Protein AF-A0A7S2XNF3-F1 (afdb_monomer_lite)

Secondary structure (DSSP, 8-state):
-HHHHHHHTT--------TTSSHHHHHHHHHHHHHHTT--EEEEESSHHHHHHHHHHHHHHH-TTSEEEE-SS-EE-TT-SEEEEEHHHHHHHHHHHH-------------------------

Foldseek 3Di:
DVLLVCLLVVHDDDDDDDPPPCPVVSVVSSVVSCVVVVAAEEAEDQDPVVLVVVQVVVCVVPNNQQEWEDEPVDTGNPPHSYYRYYPVVVVVVVCVVVDPDPPDDPDDDDDDDDDDDDDDDDD

Sequence (123 aa):
IEAGGEIVAGKSVLVTAPTGSGKTAVGEMALRLAFESGLNSIYTTPLKALSNQKFGELRKIFGPENVGLSTGDMSINRGARITVMTTEVYRNMAWRSSGGGSTADAHDDDDDDDNGSSGTTRN

Organism: NCBI:txid420275

InterPro domains:
  IPR011545 DEAD/DEAH-box helicase domain [PF00270] (6-94)
  IPR014001 Helicase superfamily 1/2, ATP-binding domain [PS51192] (4-123)
  IPR027417 P-loop containing nucleoside triphosphate hydrolase [G3DSA:3.40.50.300] (2-106)
  IPR027417 P-loop containing nucleoside triphosphate hydrolase [SSF52540] (3-96)
  IPR050699 ATP-dependent RNA helicase SUPV3-like [PTHR12131] (7-98)

pLDDT: mean 79.75, std 17.55, range [40.91, 97.94]

Radius of gyration: 26.02 Å; chains: 1; bounding box: 39×48×91 Å

Structure (mmCIF, N/CA/C/O backbone):
data_AF-A0A7S2XNF3-F1
#
_entry.id   AF-A0A7S2XNF3-F1
#
loop_
_atom_site.group_PDB
_atom_site.id
_atom_site.type_symbol
_atom_site.label_atom_id
_atom_site.label_alt_id
_atom_site.label_comp_id
_atom_site.label_asym_id
_atom_site.label_entity_id
_atom_site.label_seq_id
_atom_site.pdbx_PDB_ins_code
_atom_site.Cartn_x
_atom_site.Cartn_y
_atom_site.Cartn_z
_atom_site.occupancy
_atom_site.B_iso_or_equiv
_atom_site.auth_seq_id
_atom_site.auth_comp_id
_atom_site.auth_asym_id
_atom_site.auth_atom_id
_atom_site.pdbx_PDB_model_num
ATOM 1 N N . ILE A 1 1 ? 3.581 -11.872 -16.709 1.00 52.41 1 ILE A N 1
ATOM 2 C CA . ILE A 1 1 ? 2.230 -11.749 -17.311 1.00 52.41 1 ILE A CA 1
ATOM 3 C C . ILE A 1 1 ? 1.212 -12.599 -16.544 1.00 52.41 1 ILE A C 1
ATOM 5 O O . ILE A 1 1 ? 0.103 -12.135 -16.338 1.00 52.41 1 ILE A O 1
ATOM 9 N N . GLU A 1 2 ? 1.608 -13.752 -16.002 1.00 66.56 2 GLU A N 1
ATOM 10 C CA . GLU A 1 2 ? 0.726 -14.661 -15.247 1.00 66.56 2 GLU A CA 1
ATOM 11 C C . GLU A 1 2 ? 0.100 -14.059 -13.969 1.00 66.56 2 GLU A C 1
ATOM 13 O O . GLU A 1 2 ? -1.102 -14.174 -13.761 1.00 66.56 2 GLU A O 1
ATOM 18 N N . ALA A 1 3 ? 0.870 -13.309 -13.168 1.00 65.81 3 ALA A N 1
ATOM 19 C CA . ALA A 1 3 ? 0.378 -12.740 -11.905 1.00 65.81 3 ALA A CA 1
ATOM 20 C C . ALA A 1 3 ? -0.853 -11.823 -12.056 1.00 65.81 3 ALA A C 1
ATOM 22 O O . ALA A 1 3 ? -1.733 -11.845 -11.205 1.00 65.81 3 ALA A O 1
ATOM 23 N N . GLY A 1 4 ? -0.933 -11.034 -13.134 1.00 68.94 4 GLY A N 1
ATOM 24 C CA . GLY A 1 4 ? -2.071 -10.140 -13.368 1.00 68.94 4 GLY A CA 1
ATOM 25 C C . GLY A 1 4 ? -3.374 -10.903 -13.612 1.00 68.94 4 GLY A C 1
ATOM 26 O O . GLY A 1 4 ? -4.405 -10.539 -13.057 1.00 68.94 4 GLY A O 1
ATOM 27 N N . GLY A 1 5 ? -3.316 -11.997 -14.381 1.00 72.38 5 GLY A N 1
ATOM 28 C CA . GLY A 1 5 ? -4.479 -12.851 -14.640 1.00 72.38 5 GLY A CA 1
ATOM 29 C C . GLY A 1 5 ? -4.997 -13.533 -13.373 1.00 72.38 5 GLY A C 1
ATOM 30 O O . GLY A 1 5 ? -6.201 -13.551 -13.131 1.00 72.38 5 GLY A O 1
ATOM 31 N N . GLU A 1 6 ? -4.094 -14.014 -12.517 1.00 76.25 6 GLU A N 1
ATOM 32 C CA . GLU A 1 6 ? -4.465 -14.665 -11.255 1.00 76.25 6 GLU A CA 1
ATOM 33 C C . GLU A 1 6 ? -5.060 -13.676 -10.235 1.00 76.25 6 GLU A C 1
ATOM 35 O O . GLU A 1 6 ? -6.008 -14.024 -9.529 1.00 76.25 6 GLU A O 1
ATOM 40 N N . ILE A 1 7 ? -4.571 -12.427 -10.203 1.00 75.38 7 ILE A N 1
ATOM 41 C CA . ILE A 1 7 ? -5.168 -11.353 -9.389 1.00 75.38 7 ILE A CA 1
ATOM 42 C C . ILE A 1 7 ? -6.595 -11.049 -9.864 1.00 75.38 7 ILE A C 1
ATOM 44 O O . ILE A 1 7 ? -7.500 -10.942 -9.039 1.00 75.38 7 ILE A O 1
ATOM 48 N N . VAL A 1 8 ? -6.817 -10.944 -11.181 1.00 72.19 8 VAL A N 1
ATOM 49 C CA . VAL A 1 8 ? -8.160 -10.732 -11.759 1.00 72.19 8 VAL A CA 1
ATOM 50 C C . VAL A 1 8 ? -9.099 -11.896 -11.427 1.00 72.19 8 VAL A C 1
ATOM 52 O O . VAL A 1 8 ? -10.280 -11.679 -11.173 1.00 72.19 8 VAL A O 1
ATOM 55 N N . ALA A 1 9 ? -8.576 -13.121 -11.354 1.00 74.94 9 ALA A N 1
ATOM 56 C CA . ALA A 1 9 ? -9.326 -14.298 -10.920 1.00 74.94 9 ALA A CA 1
ATOM 57 C C . ALA A 1 9 ? -9.589 -14.348 -9.397 1.00 74.94 9 ALA A C 1
ATOM 59 O O . ALA A 1 9 ? -10.140 -15.335 -8.910 1.00 74.94 9 ALA A O 1
ATOM 60 N N . GLY A 1 10 ? -9.190 -13.321 -8.636 1.00 72.81 10 GLY A N 1
ATOM 61 C CA . GLY A 1 10 ? -9.419 -13.219 -7.192 1.00 72.81 10 GLY A CA 1
ATOM 62 C C . GLY A 1 10 ? -8.523 -14.120 -6.339 1.00 72.81 10 GLY A C 1
ATOM 63 O O . GLY A 1 10 ? -8.819 -14.343 -5.166 1.00 72.81 10 GLY A O 1
ATOM 64 N N . LYS A 1 11 ? -7.436 -14.661 -6.900 1.00 73.69 11 LYS A N 1
ATOM 65 C CA . LYS A 1 11 ? -6.521 -15.556 -6.181 1.00 73.69 11 LYS A CA 1
ATOM 66 C C . LYS A 1 11 ? -5.414 -14.775 -5.473 1.00 73.69 11 LYS A C 1
ATOM 68 O O . LYS A 1 11 ? -4.993 -13.706 -5.911 1.00 73.69 11 LYS A O 1
ATOM 73 N N . SER A 1 12 ? -4.897 -15.336 -4.380 1.00 74.94 12 SER A N 1
ATOM 7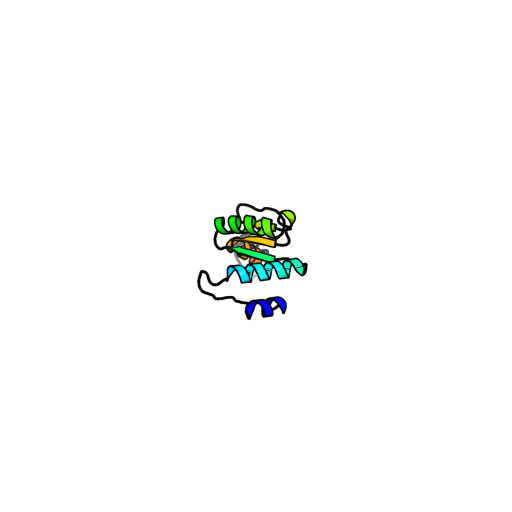4 C CA . SER A 1 12 ? -3.696 -14.816 -3.719 1.00 74.94 12 SER A CA 1
ATOM 75 C C . SER A 1 12 ? -2.446 -15.154 -4.533 1.00 74.94 12 SER A C 1
ATOM 77 O O . SER A 1 12 ? -2.244 -16.307 -4.907 1.00 74.94 12 SER A O 1
ATOM 79 N N . VAL A 1 13 ? -1.589 -14.161 -4.780 1.00 75.12 13 VAL A N 1
ATOM 80 C CA . VAL A 1 13 ? -0.377 -14.319 -5.598 1.00 75.12 13 VAL A CA 1
ATOM 81 C C . VAL A 1 13 ? 0.860 -13.911 -4.803 1.00 75.12 13 VAL A C 1
ATOM 83 O O . VAL A 1 13 ? 0.899 -12.834 -4.209 1.00 75.12 13 VAL A O 1
ATOM 86 N N . LEU A 1 14 ? 1.898 -14.752 -4.835 1.00 74.75 14 LEU A N 1
ATOM 87 C CA . LEU A 1 14 ? 3.243 -14.406 -4.376 1.00 74.75 14 LEU A CA 1
ATOM 88 C C . LEU A 1 14 ? 4.102 -14.026 -5.586 1.00 74.75 14 LEU A C 1
ATOM 90 O O . LEU A 1 14 ? 4.330 -14.843 -6.473 1.00 74.75 14 LEU A O 1
ATOM 94 N N . VAL A 1 15 ? 4.598 -12.789 -5.620 1.00 72.50 15 VAL A N 1
ATOM 95 C CA . VAL A 1 15 ? 5.407 -12.287 -6.740 1.00 72.50 15 VAL A CA 1
ATOM 96 C C . VAL A 1 15 ? 6.875 -12.198 -6.333 1.00 72.50 15 VAL A C 1
ATOM 98 O O . VAL A 1 15 ? 7.256 -11.344 -5.532 1.00 72.50 15 VAL A O 1
ATOM 101 N N . THR A 1 16 ? 7.722 -13.027 -6.944 1.00 73.31 16 THR A N 1
ATOM 102 C CA . THR A 1 16 ? 9.185 -12.945 -6.827 1.00 73.31 16 THR A CA 1
ATOM 103 C C . THR A 1 16 ? 9.784 -12.479 -8.151 1.00 73.31 16 THR A C 1
ATOM 105 O O . THR A 1 16 ? 9.676 -13.170 -9.159 1.00 73.31 16 THR A O 1
ATOM 108 N N . ALA A 1 17 ? 10.430 -11.314 -8.171 1.00 67.56 17 ALA A N 1
ATOM 109 C CA . ALA A 1 17 ? 11.174 -10.843 -9.343 1.00 67.56 17 ALA A CA 1
ATOM 110 C C . ALA A 1 17 ? 12.435 -10.070 -8.910 1.00 67.56 17 ALA A C 1
ATOM 112 O O . ALA A 1 17 ? 12.462 -9.573 -7.779 1.00 67.56 17 ALA A O 1
ATOM 113 N N . PRO A 1 18 ? 13.470 -9.918 -9.754 1.00 69.75 18 PRO A N 1
ATOM 114 C CA . PRO A 1 18 ? 14.641 -9.085 -9.454 1.00 69.75 18 PRO A CA 1
ATOM 115 C C . PRO A 1 18 ? 14.293 -7.590 -9.277 1.00 69.75 18 PRO A C 1
ATOM 117 O O . PRO A 1 18 ? 13.187 -7.128 -9.588 1.00 69.75 18 PRO A O 1
ATOM 120 N N . THR A 1 19 ? 15.171 -6.805 -8.650 1.00 71.31 19 THR A N 1
ATOM 121 C CA . THR A 1 19 ? 15.010 -5.340 -8.547 1.00 71.31 19 THR A CA 1
ATOM 122 C C . THR A 1 19 ? 15.005 -4.716 -9.948 1.00 71.31 19 THR A C 1
ATOM 124 O O . THR A 1 19 ? 15.759 -5.129 -10.818 1.00 71.31 19 THR A O 1
ATOM 127 N N . GLY A 1 20 ? 14.090 -3.773 -10.199 1.00 65.31 20 GLY A N 1
ATOM 128 C CA . GLY A 1 20 ? 13.876 -3.191 -11.534 1.00 65.31 20 GLY A CA 1
ATOM 129 C C . GLY A 1 20 ? 12.928 -3.973 -12.459 1.00 65.31 20 GLY A C 1
ATOM 130 O O . GLY A 1 20 ? 12.538 -3.452 -13.495 1.00 65.31 20 GLY A O 1
ATOM 131 N N . SER A 1 21 ? 12.475 -5.174 -12.080 1.00 62.81 21 SER A N 1
ATOM 132 C CA . SER A 1 21 ? 11.676 -6.065 -12.949 1.00 62.81 21 SER A CA 1
ATOM 133 C C . SER A 1 21 ? 10.149 -5.926 -12.816 1.00 62.81 21 SER A C 1
ATOM 135 O O . SER A 1 21 ? 9.416 -6.830 -13.202 1.00 62.81 21 SER A O 1
ATOM 137 N N . GLY A 1 22 ? 9.647 -4.835 -12.225 1.00 64.31 22 GLY A N 1
ATOM 138 C CA . GLY A 1 22 ? 8.202 -4.551 -12.203 1.00 64.31 22 GLY A CA 1
ATOM 139 C C . GLY A 1 22 ? 7.388 -5.130 -11.036 1.00 64.31 22 GLY A C 1
ATOM 140 O O . GLY A 1 22 ? 6.163 -5.129 -11.113 1.00 64.31 22 GLY A O 1
ATOM 141 N N . LYS A 1 23 ? 8.010 -5.558 -9.922 1.00 78.44 23 LYS A N 1
ATOM 142 C CA . LYS A 1 23 ? 7.270 -5.965 -8.697 1.00 78.44 23 LYS A CA 1
ATOM 143 C C . LYS A 1 23 ? 6.278 -4.897 -8.230 1.00 78.44 23 LYS A C 1
ATOM 145 O O . LYS A 1 23 ? 5.146 -5.206 -7.874 1.00 78.44 23 LYS A O 1
ATOM 150 N N . THR A 1 24 ? 6.708 -3.640 -8.284 1.00 80.12 24 THR A N 1
ATOM 151 C CA . THR A 1 24 ? 5.879 -2.481 -7.948 1.00 80.12 24 THR A CA 1
ATOM 152 C C . THR A 1 24 ? 4.656 -2.380 -8.858 1.00 80.12 24 THR A C 1
ATOM 154 O O . THR A 1 24 ? 3.555 -2.185 -8.360 1.00 80.12 24 THR A O 1
ATOM 157 N N . ALA A 1 25 ? 4.823 -2.599 -10.167 1.00 82.25 25 ALA A N 1
ATOM 158 C CA . ALA A 1 25 ? 3.729 -2.518 -11.132 1.00 82.25 25 ALA A CA 1
ATOM 159 C C . ALA A 1 25 ? 2.654 -3.588 -10.883 1.00 82.25 25 ALA A C 1
ATOM 161 O O . ALA A 1 25 ? 1.467 -3.305 -11.010 1.00 82.25 25 ALA A O 1
ATOM 162 N N . VAL A 1 26 ? 3.049 -4.799 -10.474 1.00 83.31 26 VAL A N 1
ATOM 163 C CA . VAL A 1 26 ? 2.082 -5.849 -10.113 1.00 83.31 26 VAL A CA 1
ATOM 164 C C . VAL A 1 26 ? 1.302 -5.473 -8.849 1.00 83.31 26 VAL A C 1
ATOM 166 O O . VAL A 1 26 ? 0.085 -5.627 -8.817 1.00 83.31 26 VAL A O 1
ATOM 169 N N . GLY A 1 27 ? 1.975 -4.927 -7.831 1.00 83.31 27 GLY A N 1
ATOM 170 C CA . GLY A 1 27 ? 1.305 -4.447 -6.617 1.00 83.31 27 GLY A CA 1
ATOM 171 C C . GLY A 1 27 ? 0.337 -3.288 -6.882 1.00 83.31 27 GLY A C 1
ATOM 172 O O . GLY A 1 27 ? -0.771 -3.270 -6.354 1.00 83.31 27 GLY A O 1
ATOM 173 N N . GLU A 1 28 ? 0.719 -2.343 -7.740 1.00 86.81 28 GLU A N 1
ATOM 174 C CA . GLU A 1 28 ? -0.136 -1.214 -8.128 1.00 86.81 28 GLU A CA 1
ATOM 175 C C . GLU A 1 28 ? -1.327 -1.655 -8.988 1.00 86.81 28 GLU A C 1
ATOM 177 O O . GLU A 1 28 ? -2.436 -1.154 -8.800 1.00 86.81 28 GLU A O 1
ATOM 182 N N . MET A 1 29 ? -1.137 -2.644 -9.868 1.00 86.94 29 MET A N 1
ATOM 183 C CA . MET A 1 29 ? -2.231 -3.283 -10.602 1.00 86.94 29 MET A CA 1
ATOM 184 C C . MET A 1 29 ? -3.220 -3.960 -9.648 1.00 86.94 29 MET A C 1
ATOM 186 O O . MET A 1 29 ? -4.425 -3.763 -9.786 1.00 86.94 29 MET A O 1
ATOM 190 N N . ALA A 1 30 ? -2.732 -4.701 -8.648 1.00 87.75 30 ALA A N 1
ATOM 191 C CA . ALA A 1 30 ? -3.592 -5.326 -7.645 1.00 87.75 30 ALA A CA 1
ATOM 192 C C . ALA A 1 30 ? -4.417 -4.290 -6.867 1.00 87.75 30 ALA A C 1
ATOM 194 O O . ALA A 1 30 ? -5.624 -4.461 -6.702 1.00 87.75 30 ALA A O 1
ATOM 195 N N . LEU A 1 31 ? -3.788 -3.184 -6.450 1.00 91.38 31 LEU A N 1
ATOM 196 C CA . LEU A 1 31 ? -4.484 -2.074 -5.793 1.00 91.38 31 LEU A CA 1
ATOM 197 C C . LEU A 1 31 ? -5.557 -1.453 -6.690 1.00 91.38 31 LEU A C 1
ATOM 199 O O . LEU A 1 31 ? -6.658 -1.180 -6.216 1.00 91.38 31 LEU A O 1
ATOM 203 N N . ARG A 1 32 ? -5.255 -1.240 -7.977 1.00 91.62 32 ARG A N 1
ATOM 204 C CA . ARG A 1 32 ? -6.217 -0.691 -8.940 1.00 91.62 32 ARG A CA 1
ATOM 205 C C . ARG A 1 32 ? -7.438 -1.592 -9.078 1.00 91.62 32 ARG A C 1
ATOM 207 O O . ARG A 1 32 ? -8.552 -1.104 -8.920 1.00 91.62 32 ARG A O 1
ATOM 214 N N . LEU A 1 33 ? -7.219 -2.885 -9.299 1.00 90.00 33 LEU A N 1
ATOM 215 C CA . LEU A 1 33 ? -8.292 -3.865 -9.459 1.00 90.00 33 LEU A CA 1
ATOM 216 C C . LEU A 1 33 ? -9.166 -3.959 -8.204 1.00 90.00 33 LEU A C 1
ATOM 218 O O . LEU A 1 33 ? -10.392 -3.934 -8.301 1.00 90.00 33 LEU A O 1
ATOM 222 N N . ALA A 1 34 ? -8.556 -4.002 -7.017 1.00 88.88 34 ALA A N 1
ATOM 223 C CA . ALA A 1 34 ? -9.297 -4.023 -5.760 1.00 88.88 34 ALA A CA 1
ATOM 224 C C . ALA A 1 34 ? -10.112 -2.734 -5.548 1.00 88.88 34 ALA A C 1
ATOM 226 O O . ALA A 1 34 ? -11.273 -2.789 -5.135 1.00 88.88 34 ALA A O 1
ATOM 227 N N . PHE A 1 35 ? -9.538 -1.574 -5.884 1.00 93.00 35 PHE A N 1
ATOM 228 C CA . PHE A 1 35 ? -10.221 -0.288 -5.782 1.00 93.00 35 PHE A CA 1
ATOM 229 C C . PHE A 1 35 ? -11.436 -0.197 -6.718 1.00 93.00 35 PHE A C 1
ATOM 231 O O . PHE A 1 35 ? -12.524 0.184 -6.277 1.00 93.00 35 PHE A O 1
ATOM 238 N N . GLU A 1 36 ? -11.277 -0.593 -7.981 1.00 92.38 36 GLU A N 1
ATOM 239 C CA . GLU A 1 36 ? -12.365 -0.634 -8.969 1.00 92.38 36 GLU A CA 1
ATOM 240 C C . GLU A 1 36 ? -13.454 -1.641 -8.583 1.00 92.38 36 GLU A C 1
ATOM 242 O O . GLU A 1 36 ? -14.636 -1.379 -8.783 1.00 92.38 36 GLU A O 1
ATOM 247 N N . SER A 1 37 ? -13.075 -2.739 -7.925 1.00 90.38 37 SER A N 1
ATOM 248 C CA . SER A 1 37 ? -13.997 -3.786 -7.462 1.00 90.38 37 SER A CA 1
ATOM 249 C C . SER A 1 37 ? -14.724 -3.456 -6.150 1.00 90.38 37 SER A C 1
ATOM 251 O O . SER A 1 37 ? -15.349 -4.332 -5.558 1.00 90.38 37 SER A O 1
ATOM 253 N N . GLY A 1 38 ? -14.633 -2.225 -5.637 1.00 90.25 38 GLY A N 1
ATOM 254 C CA . GLY A 1 38 ? -15.313 -1.860 -4.385 1.00 90.25 38 GLY A CA 1
ATOM 255 C C . GLY A 1 38 ? -14.654 -2.405 -3.103 1.00 90.25 38 GLY A C 1
ATOM 256 O O . GLY A 1 38 ? -15.173 -2.181 -2.013 1.00 90.25 38 GLY A O 1
ATOM 257 N N . LEU A 1 39 ? -13.489 -3.057 -3.198 1.00 89.38 39 LEU A N 1
ATOM 258 C CA . LEU A 1 39 ? -12.797 -3.674 -2.064 1.00 89.38 39 LEU A CA 1
ATOM 259 C C . LEU A 1 39 ? -11.883 -2.694 -1.315 1.00 89.38 39 LEU A C 1
ATOM 261 O O . LEU A 1 39 ? -11.464 -1.662 -1.850 1.00 89.38 39 LEU A O 1
ATOM 265 N N . ASN A 1 40 ? -11.563 -3.045 -0.070 1.00 92.19 40 ASN A N 1
ATOM 266 C CA . ASN A 1 40 ? -10.534 -2.377 0.724 1.00 92.19 40 ASN A CA 1
ATOM 267 C C . ASN A 1 40 ? -9.180 -3.067 0.518 1.00 92.19 40 ASN A C 1
ATOM 269 O O . ASN A 1 40 ? -9.113 -4.259 0.218 1.00 92.19 40 ASN A O 1
ATOM 273 N N . SER A 1 41 ? -8.082 -2.330 0.665 1.00 94.38 41 SER A N 1
ATOM 274 C CA . SER A 1 41 ? -6.733 -2.846 0.430 1.00 94.38 41 SER A CA 1
ATOM 275 C C . SER A 1 41 ? -5.706 -2.249 1.378 1.00 94.38 41 SER A C 1
ATOM 277 O O . SER A 1 41 ? -5.784 -1.083 1.763 1.00 94.38 41 SER A O 1
ATOM 279 N N . ILE A 1 42 ? -4.703 -3.057 1.717 1.00 94.38 42 ILE A N 1
ATOM 280 C CA . ILE A 1 42 ? -3.586 -2.666 2.573 1.00 94.38 42 ILE A CA 1
ATOM 281 C C . ILE A 1 42 ? -2.288 -2.787 1.777 1.00 94.38 42 ILE A C 1
ATOM 283 O O . ILE A 1 42 ? -2.008 -3.832 1.194 1.00 94.38 42 ILE A O 1
ATOM 287 N N . TYR A 1 43 ? -1.481 -1.727 1.783 1.00 95.31 43 TYR A N 1
ATOM 288 C CA . TYR A 1 43 ? -0.146 -1.716 1.194 1.00 95.3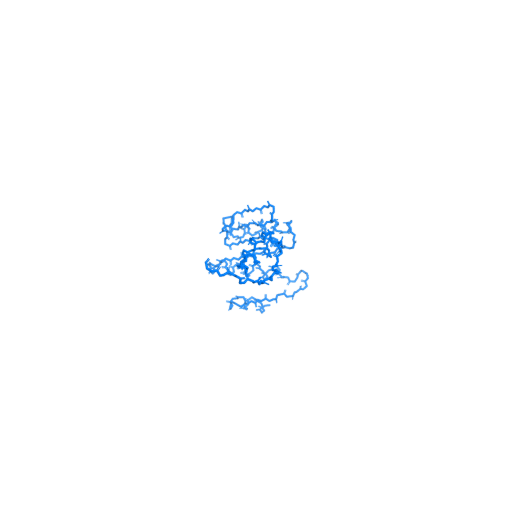1 43 TYR A CA 1
ATOM 289 C C . TYR A 1 43 ? 0.903 -1.571 2.296 1.00 95.31 43 TYR A C 1
ATOM 291 O O . TYR A 1 43 ? 1.019 -0.517 2.926 1.00 95.31 43 TYR A O 1
ATOM 299 N N . THR A 1 44 ? 1.676 -2.629 2.541 1.00 95.00 44 THR A N 1
ATOM 300 C CA . THR A 1 44 ? 2.693 -2.633 3.599 1.00 95.00 44 THR A CA 1
ATOM 301 C C . THR A 1 44 ? 4.077 -2.271 3.071 1.00 95.00 44 THR A C 1
ATOM 303 O O . THR A 1 44 ? 4.509 -2.805 2.049 1.00 95.00 44 THR A O 1
ATOM 306 N N . THR A 1 45 ? 4.822 -1.446 3.805 1.00 94.62 45 THR A N 1
ATOM 307 C CA . THR A 1 45 ? 6.251 -1.192 3.556 1.00 94.62 45 THR A CA 1
ATOM 308 C C . THR A 1 45 ? 7.094 -1.533 4.790 1.00 94.62 45 THR A C 1
ATOM 310 O O . THR A 1 45 ? 6.612 -1.423 5.917 1.00 94.62 45 THR A O 1
ATOM 313 N N . PRO A 1 46 ? 8.376 -1.907 4.633 1.00 92.25 46 PRO A N 1
ATOM 314 C CA . PRO A 1 46 ? 9.222 -2.237 5.783 1.00 92.25 46 PRO A CA 1
ATOM 315 C C . PRO A 1 46 ? 9.642 -1.004 6.600 1.00 92.25 46 PRO A C 1
ATOM 317 O O . PRO A 1 46 ? 10.011 -1.139 7.759 1.00 92.25 46 PRO A O 1
ATOM 320 N N . LEU A 1 47 ? 9.592 0.197 6.012 1.00 94.44 47 LEU A N 1
ATOM 321 C CA . LEU A 1 47 ? 10.071 1.438 6.627 1.00 94.44 47 LEU A CA 1
ATOM 322 C C . LEU A 1 47 ? 9.034 2.555 6.508 1.00 94.44 47 LEU A C 1
ATOM 324 O O . LEU A 1 47 ? 8.383 2.682 5.465 1.00 94.44 47 LEU A O 1
ATOM 328 N N . LYS A 1 48 ? 8.966 3.415 7.534 1.00 94.94 48 LYS A N 1
ATOM 329 C CA . LYS A 1 48 ? 8.067 4.583 7.586 1.00 94.94 48 LYS A CA 1
ATOM 330 C C . LYS A 1 48 ? 8.286 5.547 6.420 1.00 94.94 48 LYS A C 1
ATOM 332 O O . LYS A 1 48 ? 7.329 5.992 5.799 1.00 94.94 48 LYS A O 1
ATOM 337 N N . ALA A 1 49 ? 9.545 5.831 6.080 1.00 95.38 49 ALA A N 1
ATOM 338 C CA . ALA A 1 49 ? 9.877 6.723 4.968 1.00 95.38 49 ALA A CA 1
ATOM 339 C C . ALA A 1 49 ? 9.295 6.221 3.634 1.00 95.38 49 ALA A C 1
ATOM 341 O O . ALA A 1 49 ? 8.731 6.999 2.867 1.00 95.38 49 ALA A O 1
ATOM 342 N N . LEU A 1 50 ? 9.347 4.904 3.403 1.00 94.88 50 LEU A N 1
ATOM 343 C CA . LEU A 1 50 ? 8.748 4.279 2.225 1.00 94.88 50 LEU A CA 1
ATOM 344 C C . LEU A 1 50 ? 7.215 4.294 2.286 1.00 94.88 50 LEU A C 1
ATOM 346 O O . LEU A 1 50 ? 6.580 4.454 1.245 1.00 94.88 50 LEU A O 1
ATOM 350 N N . SER A 1 51 ? 6.619 4.182 3.481 1.00 96.31 51 SER A N 1
ATOM 351 C CA . SER A 1 51 ? 5.170 4.358 3.658 1.00 96.31 51 SER A CA 1
ATOM 352 C C . SER A 1 51 ? 4.749 5.765 3.236 1.00 96.31 51 SER A C 1
ATOM 354 O O . SER A 1 51 ? 3.811 5.915 2.463 1.00 96.31 51 SER A O 1
ATOM 356 N N . ASN A 1 52 ? 5.477 6.792 3.684 1.00 96.25 52 ASN A N 1
ATOM 357 C CA . ASN A 1 52 ? 5.192 8.190 3.355 1.00 96.25 52 ASN A CA 1
ATOM 358 C C . ASN A 1 52 ? 5.336 8.465 1.856 1.00 96.25 52 ASN A C 1
ATOM 360 O O . ASN A 1 52 ? 4.472 9.109 1.259 1.00 96.25 52 ASN A O 1
ATOM 364 N N . GLN A 1 53 ? 6.395 7.938 1.236 1.00 96.38 53 GLN A N 1
ATOM 365 C CA . GLN A 1 53 ? 6.588 8.041 -0.206 1.00 96.38 53 GLN A CA 1
ATOM 366 C C . GLN A 1 53 ? 5.411 7.405 -0.960 1.00 96.38 53 GLN A C 1
ATOM 368 O O . GLN A 1 53 ? 4.780 8.066 -1.788 1.00 96.38 53 GLN A O 1
ATOM 373 N N . LYS A 1 54 ? 5.061 6.153 -0.634 1.00 95.31 54 LYS A N 1
ATOM 374 C CA . LYS A 1 54 ? 3.964 5.445 -1.306 1.00 95.31 54 LYS A CA 1
ATOM 375 C C . LYS A 1 54 ? 2.600 6.068 -1.031 1.00 95.31 54 LYS A C 1
ATOM 377 O O . LYS A 1 54 ? 1.780 6.126 -1.936 1.00 95.31 54 LYS A O 1
ATOM 382 N N . PHE A 1 55 ? 2.367 6.610 0.159 1.00 97.19 55 PHE A N 1
ATOM 383 C CA . PHE A 1 55 ? 1.165 7.383 0.465 1.00 97.19 55 PHE A CA 1
ATOM 384 C C . PHE A 1 55 ? 1.011 8.591 -0.463 1.00 97.19 55 PHE A C 1
ATOM 386 O O . PHE A 1 55 ? -0.056 8.793 -1.042 1.00 97.19 55 PHE A O 1
ATOM 393 N N . GLY A 1 56 ? 2.082 9.364 -0.664 1.00 97.12 56 GLY A N 1
ATOM 394 C CA . GLY A 1 56 ? 2.076 10.493 -1.595 1.00 97.12 56 GLY A CA 1
ATOM 395 C C . GLY A 1 56 ? 1.824 10.071 -3.045 1.00 97.12 56 GLY A C 1
ATOM 396 O O . GLY A 1 56 ? 1.053 10.723 -3.747 1.00 97.12 56 GLY A O 1
ATOM 397 N N . GLU A 1 57 ? 2.440 8.976 -3.490 1.00 95.94 57 GLU A N 1
ATOM 398 C CA . GLU A 1 57 ? 2.243 8.422 -4.836 1.00 95.94 57 GLU A CA 1
ATOM 399 C C . GLU A 1 57 ? 0.801 7.936 -5.044 1.00 95.94 57 GLU A C 1
ATOM 401 O O . GLU A 1 57 ? 0.137 8.353 -5.990 1.00 95.94 57 GLU A O 1
ATOM 406 N N . LEU A 1 58 ? 0.273 7.125 -4.126 1.00 96.06 58 LEU A N 1
ATOM 407 C CA . LEU A 1 58 ? -1.069 6.555 -4.240 1.00 96.06 58 LEU A CA 1
ATOM 408 C C . LEU A 1 58 ? -2.163 7.622 -4.131 1.00 96.06 58 LEU A C 1
ATOM 410 O O . LEU A 1 58 ? -3.152 7.539 -4.853 1.00 96.06 58 LEU A O 1
ATOM 414 N N . ARG A 1 59 ? -1.979 8.677 -3.327 1.00 97.31 59 ARG A N 1
ATOM 415 C CA . ARG A 1 59 ? -2.920 9.814 -3.290 1.00 97.31 59 ARG A CA 1
ATOM 416 C C . ARG A 1 59 ? -3.062 10.517 -4.635 1.00 97.31 59 ARG A C 1
ATOM 418 O O . ARG A 1 59 ? -4.160 10.950 -4.967 1.00 97.31 59 ARG A O 1
ATOM 425 N N . LYS A 1 60 ? -1.980 10.619 -5.413 1.00 96.94 60 LYS A N 1
ATOM 426 C CA . LYS A 1 60 ? -2.031 11.196 -6.768 1.00 96.94 60 LYS A CA 1
ATOM 427 C C . LYS A 1 60 ? -2.807 10.304 -7.740 1.00 96.94 60 LYS A C 1
ATOM 429 O O . LYS A 1 60 ? -3.397 10.814 -8.682 1.00 96.94 60 LYS A O 1
ATOM 434 N N . ILE A 1 61 ? -2.794 8.991 -7.514 1.00 94.81 61 ILE A N 1
ATOM 435 C CA . ILE A 1 61 ? -3.365 7.980 -8.415 1.00 94.81 61 ILE A CA 1
ATOM 436 C C . ILE A 1 61 ? -4.840 7.678 -8.096 1.00 94.81 61 ILE A C 1
ATOM 438 O O . ILE A 1 61 ? -5.623 7.417 -9.012 1.00 94.81 61 ILE A O 1
ATOM 442 N N . PHE A 1 62 ? -5.206 7.678 -6.812 1.00 95.75 62 PHE A N 1
ATOM 443 C CA . PHE A 1 62 ? -6.512 7.233 -6.307 1.00 95.75 62 PHE A CA 1
ATOM 444 C C . PHE A 1 62 ? -7.338 8.344 -5.650 1.00 95.75 62 PHE A C 1
ATOM 446 O O . PHE A 1 62 ? -8.491 8.109 -5.310 1.00 95.75 62 PHE A O 1
ATOM 453 N N . GLY A 1 63 ? -6.778 9.541 -5.480 1.00 96.62 63 GLY A N 1
ATOM 454 C CA . GLY A 1 63 ? -7.431 10.651 -4.787 1.00 96.62 63 GLY A CA 1
ATOM 455 C C . GLY A 1 63 ? -7.099 10.687 -3.287 1.00 96.62 63 GLY A C 1
ATOM 456 O O . GLY A 1 63 ? -6.915 9.643 -2.652 1.00 96.62 63 GLY A O 1
ATOM 457 N N . PRO A 1 64 ? -6.963 11.887 -2.694 1.00 96.75 64 PRO A N 1
ATOM 458 C CA . PRO A 1 64 ? -6.559 12.055 -1.300 1.00 96.75 64 PRO A CA 1
ATOM 459 C C . PRO A 1 64 ? -7.542 11.474 -0.273 1.00 96.75 64 PRO A C 1
ATOM 461 O O . PRO A 1 64 ? -7.115 11.087 0.811 1.00 96.75 64 PRO A O 1
ATOM 464 N N . GLU A 1 65 ? -8.827 11.408 -0.599 1.00 96.81 65 GLU A N 1
ATOM 465 C CA . GLU A 1 65 ? -9.910 10.883 0.234 1.00 96.81 65 GLU A CA 1
ATOM 466 C C . GLU A 1 65 ? -9.938 9.350 0.292 1.00 96.81 65 GLU A C 1
ATOM 468 O O . GLU A 1 65 ? -10.414 8.773 1.267 1.00 96.81 65 GLU A O 1
ATOM 473 N N . ASN A 1 66 ? -9.373 8.684 -0.717 1.00 97.38 66 ASN A N 1
ATOM 474 C CA . ASN A 1 66 ? -9.399 7.226 -0.839 1.00 97.38 66 ASN A CA 1
ATOM 475 C C . ASN A 1 66 ? -8.178 6.539 -0.226 1.00 97.38 66 ASN A C 1
ATOM 477 O O . ASN A 1 66 ? -8.145 5.307 -0.157 1.00 97.38 66 ASN A O 1
ATOM 481 N N . VAL A 1 67 ? -7.177 7.314 0.203 1.00 97.94 67 VAL A N 1
ATOM 482 C CA . VAL A 1 67 ? -5.889 6.794 0.668 1.00 97.94 67 VAL A CA 1
ATOM 483 C C . VAL A 1 67 ? -5.583 7.274 2.085 1.00 97.94 67 VAL A C 1
ATOM 485 O O . VAL A 1 67 ? -5.646 8.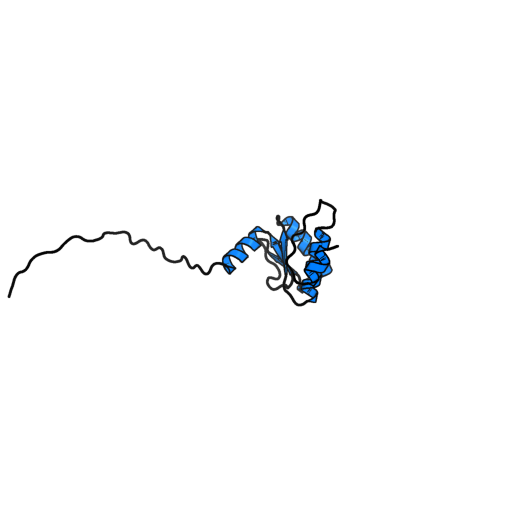467 2.387 1.00 97.94 67 VAL A O 1
ATOM 488 N N . GLY A 1 68 ? -5.220 6.329 2.946 1.00 97.81 68 GLY A N 1
ATOM 489 C CA . GLY A 1 68 ? -4.833 6.542 4.335 1.00 97.81 68 GLY A CA 1
ATOM 490 C C . GLY A 1 68 ? -3.406 6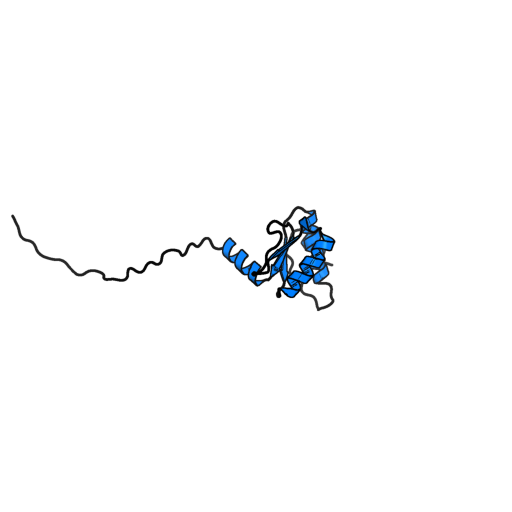.085 4.618 1.00 97.81 68 GLY A C 1
ATOM 491 O O . GLY A 1 68 ? -2.785 5.377 3.822 1.00 97.81 68 GLY A O 1
ATOM 492 N N . LEU A 1 69 ? -2.888 6.502 5.770 1.00 97.75 69 LEU A N 1
ATOM 493 C CA . LEU A 1 69 ? -1.551 6.174 6.259 1.00 97.75 69 LEU A CA 1
ATOM 494 C C . LEU A 1 69 ? -1.624 5.705 7.716 1.00 97.75 69 LEU A C 1
ATOM 496 O O . LEU A 1 69 ? -2.357 6.288 8.516 1.00 97.75 69 LEU A O 1
ATOM 500 N N . SER A 1 70 ? -0.838 4.691 8.081 1.00 95.94 70 SER A N 1
ATOM 501 C CA . SER A 1 70 ? -0.650 4.263 9.472 1.00 95.94 70 SER A CA 1
ATOM 502 C C . SER A 1 70 ? 0.791 3.796 9.728 1.00 95.94 70 SER A C 1
ATOM 504 O O . SER A 1 70 ? 1.184 2.709 9.307 1.00 95.94 70 SER A O 1
ATOM 506 N N . THR A 1 71 ? 1.602 4.609 10.411 1.00 91.69 71 THR A N 1
ATOM 507 C CA . THR A 1 71 ? 3.042 4.354 10.655 1.00 91.69 71 THR A CA 1
ATOM 508 C C . THR A 1 71 ? 3.402 4.178 12.134 1.00 91.69 71 THR A C 1
ATOM 510 O O . THR A 1 71 ? 4.563 4.306 12.515 1.00 91.69 71 THR A O 1
ATOM 513 N N . GLY A 1 72 ? 2.423 3.846 12.979 1.00 88.19 72 GLY A N 1
ATOM 514 C CA . GLY A 1 72 ? 2.592 3.582 14.415 1.00 88.19 72 GLY A CA 1
ATOM 515 C C . GLY A 1 72 ? 2.622 4.857 15.258 1.00 88.19 72 GLY A C 1
ATOM 516 O O . GLY A 1 72 ? 1.939 4.937 16.270 1.00 88.19 72 GLY A O 1
ATOM 517 N N . ASP A 1 73 ? 3.337 5.876 14.791 1.00 91.19 73 ASP A N 1
ATOM 518 C CA . ASP A 1 73 ? 3.361 7.232 15.352 1.00 91.19 73 ASP A CA 1
ATOM 519 C C . ASP A 1 73 ? 2.305 8.162 14.741 1.00 91.19 73 ASP A C 1
ATOM 521 O O . ASP A 1 73 ? 1.799 9.061 15.408 1.00 91.19 73 ASP A O 1
ATOM 525 N N . MET A 1 74 ? 1.956 7.946 13.475 1.00 91.00 74 MET A N 1
ATOM 526 C CA . MET A 1 74 ? 1.024 8.784 12.735 1.00 91.00 74 MET A CA 1
ATOM 527 C C . MET A 1 74 ? -0.070 7.945 12.099 1.00 91.00 74 MET A C 1
ATOM 529 O O . MET A 1 74 ? 0.164 6.830 11.623 1.00 91.00 74 MET A O 1
ATOM 533 N N . SER A 1 75 ? -1.277 8.505 12.053 1.00 94.06 75 SER A N 1
ATOM 534 C CA . SER A 1 75 ? -2.355 7.929 11.272 1.00 94.06 75 SER A CA 1
ATOM 535 C C . SER A 1 75 ? -3.218 8.997 10.619 1.00 94.06 75 SER A C 1
ATOM 537 O O . SER A 1 75 ? -3.647 9.945 11.271 1.00 94.06 75 SER A O 1
ATOM 539 N N . ILE A 1 76 ? -3.459 8.829 9.323 1.00 96.31 76 ILE A N 1
ATOM 540 C CA . ILE A 1 76 ? -4.200 9.758 8.471 1.00 96.31 76 ILE A CA 1
ATOM 541 C C . ILE A 1 76 ? -5.285 8.956 7.763 1.00 96.31 76 ILE A C 1
ATOM 543 O O . ILE A 1 76 ? -4.983 7.913 7.190 1.00 96.31 76 ILE A O 1
ATOM 547 N N . ASN A 1 77 ? -6.524 9.454 7.782 1.00 95.19 77 ASN A N 1
ATOM 548 C CA . ASN A 1 77 ? -7.654 8.865 7.058 1.00 95.19 77 ASN A CA 1
ATOM 549 C C . ASN A 1 77 ? -7.827 7.347 7.324 1.00 95.19 77 ASN A C 1
ATOM 551 O O . ASN A 1 77 ? -7.716 6.519 6.425 1.00 95.19 77 ASN A O 1
ATOM 555 N N . ARG A 1 78 ? -8.076 6.970 8.589 1.00 84.88 78 ARG A N 1
ATOM 556 C CA . ARG A 1 78 ? -8.157 5.563 9.056 1.00 84.88 78 ARG A CA 1
ATOM 557 C C . ARG A 1 78 ? -9.259 4.712 8.411 1.00 84.88 78 ARG A C 1
ATOM 559 O O . ARG A 1 78 ? -9.227 3.498 8.564 1.00 84.88 78 ARG A O 1
ATOM 566 N N . GLY A 1 79 ? -10.222 5.336 7.734 1.00 87.12 79 GLY A N 1
ATOM 567 C CA . GLY A 1 79 ? -11.308 4.662 7.014 1.00 87.12 79 GLY A CA 1
ATOM 568 C C . GLY A 1 79 ? -11.097 4.596 5.501 1.00 87.12 79 GLY A C 1
ATOM 569 O O . GLY A 1 79 ? -12.019 4.229 4.778 1.00 87.12 79 GLY A O 1
ATOM 570 N N . ALA A 1 80 ? -9.920 4.992 5.012 1.00 95.62 80 ALA A N 1
ATOM 571 C CA . ALA A 1 80 ? -9.609 4.977 3.594 1.00 95.62 80 ALA A CA 1
ATOM 572 C C . ALA A 1 80 ? -9.717 3.569 2.997 1.00 95.62 80 ALA A C 1
ATOM 574 O O . ALA A 1 80 ? -9.269 2.588 3.595 1.00 95.62 80 ALA A O 1
ATOM 575 N N . ARG A 1 81 ? -10.217 3.489 1.759 1.00 94.81 81 ARG A N 1
ATOM 576 C CA . ARG A 1 81 ? -10.299 2.224 1.014 1.00 94.81 81 ARG A CA 1
ATOM 577 C C . ARG A 1 81 ? -8.924 1.605 0.777 1.00 94.81 81 ARG A C 1
ATOM 579 O O . ARG A 1 81 ? -8.788 0.387 0.815 1.00 94.81 81 ARG A O 1
ATOM 586 N N . ILE A 1 82 ? -7.898 2.431 0.568 1.00 96.88 82 ILE A N 1
ATOM 587 C CA . ILE A 1 82 ? -6.505 1.995 0.461 1.00 96.88 82 ILE A CA 1
ATOM 588 C C . ILE A 1 82 ? -5.737 2.522 1.670 1.00 96.88 82 ILE A C 1
ATOM 590 O O . ILE A 1 82 ? -5.600 3.731 1.842 1.00 96.88 82 ILE A O 1
ATOM 594 N N . THR A 1 83 ? -5.180 1.634 2.489 1.00 96.88 83 THR A N 1
ATOM 595 C CA . THR A 1 83 ? -4.346 2.032 3.631 1.00 96.88 83 THR A CA 1
ATOM 596 C C . THR A 1 83 ? -2.892 1.637 3.410 1.00 96.88 83 THR A C 1
ATOM 598 O O . THR A 1 83 ? -2.571 0.458 3.269 1.00 96.88 83 THR A O 1
ATOM 601 N N . VAL A 1 84 ? -1.994 2.623 3.431 1.00 97.06 84 VAL A N 1
ATOM 602 C CA . VAL A 1 84 ? -0.546 2.394 3.462 1.00 97.06 84 VAL A CA 1
ATOM 603 C C . VAL A 1 84 ? -0.094 2.280 4.912 1.00 97.06 84 VAL A C 1
ATOM 605 O O . VAL A 1 84 ? -0.429 3.129 5.736 1.00 97.06 84 VAL A O 1
ATOM 608 N N . MET A 1 85 ? 0.679 1.255 5.253 1.00 96.69 85 MET A N 1
ATOM 609 C CA . MET A 1 85 ? 1.179 1.082 6.619 1.00 96.69 85 MET A CA 1
ATOM 610 C C . MET A 1 85 ? 2.549 0.414 6.664 1.00 96.69 85 MET A C 1
ATOM 612 O O . MET A 1 85 ? 3.005 -0.157 5.674 1.00 96.69 85 MET A O 1
ATOM 616 N N . THR A 1 86 ? 3.226 0.473 7.810 1.00 96.25 86 THR A N 1
ATOM 617 C CA . THR A 1 86 ? 4.421 -0.356 8.005 1.00 96.25 86 THR A CA 1
ATOM 618 C C . THR A 1 86 ? 4.034 -1.814 8.253 1.00 96.25 86 THR A C 1
ATOM 620 O O . THR A 1 86 ? 2.950 -2.108 8.763 1.00 96.25 86 THR A O 1
ATOM 623 N N . THR A 1 87 ? 4.932 -2.748 7.935 1.00 94.75 87 THR A N 1
ATOM 624 C CA . THR A 1 87 ? 4.720 -4.178 8.219 1.00 94.75 87 THR A CA 1
ATOM 625 C C . THR A 1 87 ? 4.488 -4.446 9.712 1.00 94.75 87 THR A C 1
ATOM 627 O O . THR A 1 87 ? 3.696 -5.317 10.060 1.00 94.75 87 THR A O 1
ATOM 630 N N . GLU A 1 88 ? 5.134 -3.689 10.602 1.00 94.19 88 GLU A N 1
ATOM 631 C CA . GLU A 1 88 ? 4.938 -3.783 12.056 1.00 94.19 88 GLU A CA 1
ATOM 632 C C . GLU A 1 88 ? 3.516 -3.386 12.481 1.00 94.19 88 GLU A C 1
ATOM 634 O O . GLU A 1 88 ? 2.859 -4.120 13.217 1.00 94.19 88 GLU A O 1
ATOM 639 N N . VAL A 1 89 ? 3.000 -2.267 11.960 1.00 93.75 89 VAL A N 1
ATOM 640 C CA . VAL A 1 89 ? 1.631 -1.812 12.247 1.00 93.75 89 VAL A CA 1
ATOM 641 C C . VAL A 1 89 ? 0.605 -2.824 11.745 1.00 93.75 89 VAL A C 1
ATOM 643 O O . VAL A 1 89 ? -0.335 -3.152 12.470 1.00 93.75 89 VAL A O 1
ATOM 646 N N . TYR A 1 90 ? 0.810 -3.359 10.537 1.00 93.62 90 TYR A N 1
ATOM 647 C CA . TYR A 1 90 ? -0.041 -4.416 9.996 1.00 93.62 90 TYR A CA 1
ATOM 648 C C . TYR A 1 90 ? -0.035 -5.659 10.887 1.00 93.62 90 TYR A C 1
ATOM 650 O O . TYR A 1 90 ? -1.096 -6.175 11.222 1.00 93.62 90 TYR A O 1
ATOM 658 N N . ARG A 1 91 ? 1.151 -6.119 11.305 1.00 91.50 91 ARG A N 1
ATOM 659 C CA . ARG A 1 91 ? 1.303 -7.288 12.179 1.00 91.50 91 ARG A CA 1
ATOM 660 C C . ARG A 1 91 ? 0.525 -7.114 13.482 1.00 91.50 91 ARG A C 1
ATOM 662 O O . ARG A 1 91 ? -0.235 -8.004 13.852 1.00 91.50 91 ARG A O 1
ATOM 669 N N . ASN A 1 92 ? 0.655 -5.957 14.127 1.00 90.44 92 ASN A N 1
ATOM 670 C CA . ASN A 1 92 ? -0.057 -5.663 15.371 1.00 90.44 92 ASN A CA 1
ATOM 671 C C . ASN A 1 92 ? -1.577 -5.663 15.164 1.00 90.44 92 ASN A C 1
ATOM 673 O O . ASN A 1 92 ? -2.317 -6.207 15.981 1.00 90.44 92 ASN A O 1
ATOM 677 N N . MET A 1 93 ? -2.057 -5.081 14.062 1.00 89.25 93 MET A N 1
ATOM 678 C CA . MET A 1 93 ? -3.479 -5.096 13.715 1.00 89.25 93 MET A CA 1
ATOM 679 C C . MET A 1 93 ? -3.984 -6.519 13.443 1.00 89.25 93 MET A C 1
ATOM 681 O O . MET A 1 93 ? -5.028 -6.901 13.967 1.00 89.25 93 MET A O 1
ATOM 685 N N . ALA A 1 94 ? -3.246 -7.305 12.657 1.00 86.06 94 ALA A N 1
ATOM 686 C CA . ALA A 1 94 ? -3.612 -8.673 12.308 1.00 86.06 94 ALA A CA 1
ATOM 687 C C . ALA A 1 94 ? -3.711 -9.561 13.556 1.00 86.06 94 ALA A C 1
ATOM 689 O O . ALA A 1 94 ? -4.694 -10.279 13.708 1.00 86.06 94 ALA A O 1
ATOM 690 N N . TRP A 1 95 ? -2.762 -9.438 14.490 1.00 83.06 95 TRP A N 1
ATOM 691 C CA . TRP A 1 95 ? -2.796 -10.166 15.760 1.00 83.06 95 TRP A CA 1
ATOM 692 C C . TRP A 1 95 ? -3.975 -9.784 16.652 1.00 83.06 95 TRP A C 1
ATOM 694 O O . TRP A 1 95 ? -4.624 -10.663 17.212 1.00 83.06 95 TRP A O 1
ATOM 704 N N . ARG A 1 96 ? -4.304 -8.489 16.742 1.00 82.12 96 ARG A N 1
ATOM 705 C CA . ARG A 1 96 ? -5.490 -8.026 17.483 1.00 82.12 96 ARG A CA 1
ATOM 706 C C . ARG A 1 96 ? -6.795 -8.512 16.857 1.00 82.12 96 ARG A C 1
ATOM 708 O O . ARG A 1 96 ? -7.760 -8.729 17.575 1.00 82.12 96 ARG A O 1
ATOM 715 N N . SER A 1 97 ? -6.828 -8.684 15.536 1.00 74.81 97 SER A N 1
ATOM 716 C CA . SER A 1 97 ? -7.987 -9.242 14.837 1.00 74.81 97 SER A CA 1
ATOM 717 C C . SER A 1 97 ? -8.101 -10.761 14.985 1.00 74.81 97 SER A C 1
ATOM 719 O O . SER A 1 97 ? -9.206 -11.283 14.876 1.00 74.81 97 SER A O 1
ATOM 721 N N . SER A 1 98 ? -6.987 -11.473 15.184 1.00 68.19 98 SER A N 1
ATOM 722 C CA . SER A 1 98 ? -6.969 -12.934 15.335 1.00 68.19 98 SER A CA 1
ATOM 723 C C . SER A 1 98 ? -7.079 -13.408 16.788 1.00 68.19 98 SER A C 1
ATOM 725 O O . SER A 1 98 ? -7.369 -14.576 17.020 1.00 68.19 98 SER A O 1
ATOM 727 N N . GLY A 1 99 ? -6.826 -12.530 17.762 1.00 53.44 99 GLY A N 1
ATOM 728 C CA . GLY A 1 99 ? -6.832 -12.843 19.188 1.00 53.44 99 GLY A CA 1
ATOM 729 C C . GLY A 1 99 ? -8.025 -12.234 19.915 1.00 53.44 99 GLY A C 1
ATOM 730 O O . GLY A 1 99 ? -7.927 -11.135 20.456 1.00 53.44 99 GLY A O 1
ATOM 731 N N . GLY A 1 100 ? -9.128 -12.980 20.004 1.00 54.06 100 GLY A N 1
ATOM 732 C CA . GLY A 1 100 ? -9.970 -12.896 21.193 1.00 54.06 100 GLY A CA 1
ATOM 733 C C . GLY A 1 100 ? -9.137 -13.392 22.374 1.00 54.06 100 GLY A C 1
ATOM 734 O O . GLY A 1 100 ? -8.853 -14.580 22.471 1.00 54.06 100 GLY A O 1
ATOM 735 N N . GLY A 1 101 ? -8.674 -12.474 23.213 1.00 40.91 101 GLY A N 1
ATOM 736 C CA . GLY A 1 101 ? -7.785 -12.785 24.322 1.00 40.91 101 GLY A CA 1
ATOM 737 C C . GLY A 1 101 ? -7.661 -11.589 25.244 1.00 40.91 101 GLY A C 1
ATOM 738 O O . GLY A 1 101 ? -6.642 -10.904 25.252 1.00 40.91 101 GLY A O 1
ATOM 739 N N . SER A 1 102 ? -8.717 -11.329 26.010 1.00 47.31 102 SER A N 1
ATOM 740 C CA . SER A 1 102 ? -8.543 -10.710 27.316 1.00 47.31 102 SER A CA 1
ATOM 741 C C . SER A 1 102 ? -7.637 -11.634 28.129 1.00 47.31 102 SER A C 1
ATOM 743 O O . SER A 1 102 ? -8.071 -12.693 28.561 1.00 47.31 102 SER A O 1
ATOM 745 N N . THR A 1 103 ? -6.379 -11.258 28.321 1.00 45.47 103 THR A N 1
ATOM 746 C CA . THR A 1 103 ? -5.663 -11.587 29.557 1.00 45.47 103 THR A CA 1
ATOM 747 C C . THR A 1 103 ? -5.634 -10.305 30.376 1.00 45.47 103 THR A C 1
ATOM 749 O O . THR A 1 103 ? -4.620 -9.615 30.459 1.00 45.47 103 THR A O 1
ATOM 752 N N . ALA A 1 104 ? -6.813 -9.926 30.859 1.00 49.31 104 ALA A N 1
ATOM 753 C CA . ALA A 1 104 ? -6.933 -9.207 32.113 1.00 49.31 104 ALA A CA 1
ATOM 754 C C . ALA A 1 104 ? -7.150 -10.280 33.192 1.00 49.31 104 ALA A C 1
ATOM 756 O O . ALA A 1 104 ? -7.785 -11.294 32.907 1.00 49.31 104 ALA A O 1
ATOM 757 N N . ASP A 1 105 ? -6.608 -10.029 34.379 1.00 47.34 105 ASP A N 1
ATOM 758 C CA . ASP A 1 105 ? -6.861 -10.751 35.632 1.00 47.34 105 ASP A CA 1
ATOM 759 C C . ASP A 1 105 ? -6.019 -12.019 35.875 1.00 47.34 105 ASP A C 1
ATOM 761 O O . ASP A 1 105 ? -6.526 -13.127 36.006 1.00 47.34 105 ASP A O 1
ATOM 765 N N . ALA A 1 106 ? -4.705 -11.830 36.022 1.00 47.00 106 ALA A N 1
ATOM 766 C CA . ALA A 1 106 ? -3.963 -12.552 37.056 1.00 47.00 106 ALA A CA 1
ATOM 767 C C . ALA A 1 106 ? -3.734 -11.554 38.201 1.00 47.00 106 ALA A C 1
ATOM 769 O O . ALA A 1 106 ? -2.759 -10.804 38.199 1.00 47.00 106 ALA A O 1
ATOM 770 N N . HIS A 1 107 ? -4.732 -11.446 39.081 1.00 49.50 107 HIS A N 1
ATOM 771 C CA . HIS A 1 107 ? -4.516 -10.942 40.432 1.00 49.50 107 HIS A CA 1
ATOM 772 C C . HIS A 1 107 ? -3.814 -12.057 41.208 1.00 49.50 107 HIS A C 1
ATOM 774 O O . HIS A 1 107 ? -4.223 -13.214 41.115 1.00 49.50 107 HIS A O 1
ATOM 780 N N . AS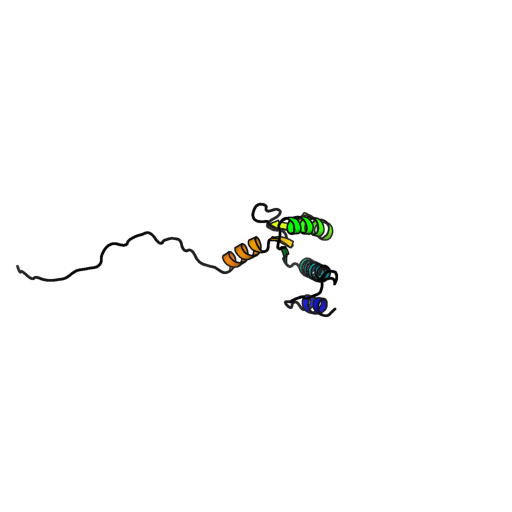P A 1 108 ? -2.741 -11.678 41.895 1.00 49.31 108 ASP A N 1
ATOM 781 C CA . ASP A 1 108 ? -2.072 -12.463 42.922 1.00 49.31 108 ASP A CA 1
ATOM 782 C C . ASP A 1 108 ? -3.092 -12.915 43.976 1.00 49.31 108 ASP A C 1
ATOM 784 O O . ASP A 1 108 ? -3.737 -12.066 44.583 1.00 49.31 108 ASP A O 1
ATOM 788 N N . ASP A 1 109 ? -3.210 -14.225 44.181 1.00 54.78 109 ASP A N 1
ATOM 789 C CA . ASP A 1 109 ? -3.685 -14.859 45.417 1.00 54.78 109 ASP A CA 1
ATOM 790 C C . ASP A 1 109 ? -2.968 -16.222 45.514 1.00 54.78 109 ASP A C 1
ATOM 792 O O . ASP A 1 109 ? -3.567 -17.293 45.417 1.00 54.78 109 ASP A O 1
ATOM 796 N N . ASP A 1 110 ? -1.637 -16.168 45.617 1.00 55.09 110 ASP A N 1
ATOM 797 C CA . ASP A 1 110 ? -0.881 -17.207 46.314 1.00 55.09 110 ASP A CA 1
ATOM 798 C C . ASP A 1 110 ? -1.064 -16.926 47.813 1.00 55.09 110 ASP A C 1
ATOM 800 O O . ASP A 1 110 ? -0.584 -15.901 48.287 1.00 55.09 110 ASP A O 1
ATOM 804 N N . ASP A 1 111 ? -1.803 -17.780 48.526 1.00 56.41 111 ASP A N 1
ATOM 805 C CA . ASP A 1 111 ? -1.446 -18.228 49.880 1.00 56.41 111 ASP A CA 1
ATOM 806 C C . ASP A 1 111 ? -2.378 -19.375 50.342 1.00 56.41 111 ASP A C 1
ATOM 808 O O . ASP A 1 111 ? -3.552 -19.195 50.668 1.00 56.41 111 ASP A O 1
ATOM 812 N N . ASP A 1 112 ? -1.759 -20.557 50.362 1.00 57.88 112 ASP A N 1
ATOM 813 C CA . ASP A 1 112 ? -1.914 -21.692 51.278 1.00 57.88 112 ASP A CA 1
ATOM 814 C C . ASP A 1 112 ? -3.198 -22.552 51.304 1.00 57.88 112 ASP A C 1
ATOM 816 O O . ASP A 1 112 ? -4.195 -22.293 51.983 1.00 57.88 112 ASP A O 1
ATOM 820 N N . ASP A 1 113 ? -3.049 -23.714 50.657 1.00 54.44 113 ASP A N 1
ATOM 821 C CA . ASP A 1 113 ? -3.807 -24.946 50.861 1.00 54.44 113 ASP A CA 1
ATOM 822 C C . ASP A 1 113 ? -3.634 -25.540 52.280 1.00 54.44 113 ASP A C 1
ATOM 824 O O . ASP A 1 113 ? -2.530 -25.730 52.788 1.00 54.44 113 ASP A O 1
ATOM 828 N N . ASP A 1 114 ? -4.787 -25.898 52.852 1.00 58.16 114 ASP A N 1
ATOM 829 C CA . ASP A 1 114 ? -5.137 -27.136 53.568 1.00 58.16 114 ASP A CA 1
ATOM 830 C C . ASP A 1 114 ? -4.140 -27.802 54.546 1.00 58.16 114 ASP A C 1
ATOM 832 O O . ASP A 1 114 ? -3.109 -28.357 54.165 1.00 58.16 114 ASP A O 1
ATOM 836 N N . ASN A 1 115 ? -4.585 -27.958 55.804 1.00 48.84 115 ASN A N 1
ATOM 837 C CA . ASN A 1 115 ? -4.339 -29.205 56.538 1.00 48.84 115 ASN A CA 1
ATOM 838 C C . ASN A 1 115 ? -5.390 -29.490 57.640 1.00 48.84 115 ASN A C 1
ATOM 840 O O . ASN A 1 115 ? -5.307 -28.972 58.754 1.00 48.84 115 ASN A O 1
ATOM 844 N N . GLY A 1 116 ? -6.310 -30.421 57.365 1.00 46.2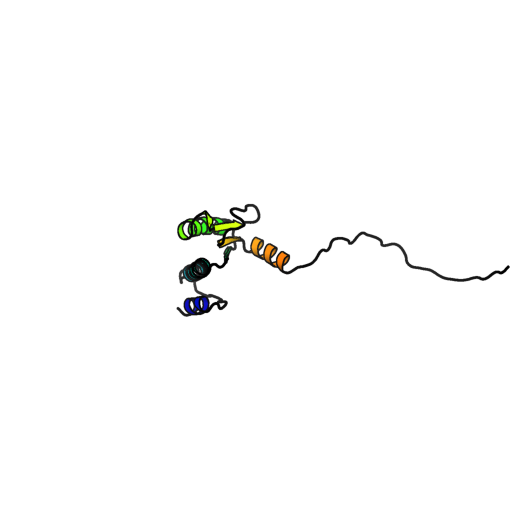5 116 GLY A N 1
ATOM 845 C CA . GLY A 1 116 ? -6.420 -31.643 58.184 1.00 46.25 116 GLY A CA 1
ATOM 846 C C . GLY A 1 116 ? -7.273 -31.646 59.471 1.00 46.25 116 GLY A C 1
ATOM 847 O O . GLY A 1 116 ? -6.782 -31.447 60.575 1.00 46.25 116 GLY A O 1
ATOM 848 N N . SER A 1 117 ? -8.542 -32.041 59.310 1.00 56.75 117 SER A N 1
ATOM 849 C CA . SER A 1 117 ? -9.360 -32.979 60.120 1.00 56.75 117 SER A CA 1
ATOM 850 C C . SER A 1 117 ? -8.913 -33.409 61.541 1.00 56.75 117 SER A C 1
ATOM 852 O O . SER A 1 117 ? -7.879 -34.054 61.696 1.00 56.75 117 SER A O 1
ATOM 854 N N . SER A 1 118 ? -9.823 -33.298 62.531 1.00 55.25 118 SER A N 1
ATOM 855 C CA . SER A 1 118 ? -10.446 -34.433 63.275 1.00 55.25 118 SER A CA 1
ATOM 856 C C . SER A 1 118 ? -10.944 -34.028 64.680 1.00 55.25 118 SER A C 1
ATOM 858 O O . SER A 1 118 ? -10.216 -33.382 65.427 1.00 55.25 118 SER A O 1
ATOM 860 N N . GLY A 1 119 ? -12.136 -34.495 65.093 1.00 48.94 119 GLY A N 1
ATOM 861 C CA . GLY A 1 119 ? -12.428 -34.714 66.524 1.00 48.94 119 GLY A CA 1
ATOM 862 C C . GLY A 1 119 ? -13.792 -34.274 67.076 1.00 48.94 119 GLY A C 1
ATOM 863 O O . GLY A 1 119 ? -13.922 -33.218 67.677 1.00 48.94 119 GLY A O 1
ATOM 864 N N . THR A 1 120 ? -14.784 -35.158 66.951 1.00 53.56 120 THR A N 1
ATOM 865 C CA . THR A 1 120 ? -15.899 -35.455 67.879 1.00 53.56 120 THR A CA 1
ATOM 866 C C . THR A 1 120 ? -15.845 -34.855 69.298 1.00 53.56 120 THR A C 1
ATOM 868 O O . THR A 1 120 ? -14.855 -35.068 69.989 1.00 53.56 120 THR A O 1
ATOM 871 N N . THR A 1 121 ? -16.972 -34.300 69.791 1.00 53.22 121 THR A N 1
ATOM 872 C CA . THR A 1 121 ? -17.613 -34.508 71.133 1.00 53.22 121 THR A CA 1
ATOM 873 C C . THR A 1 121 ? -18.896 -33.651 71.189 1.00 53.22 121 THR A C 1
ATOM 875 O O . THR A 1 121 ? -18.814 -32.435 71.135 1.00 53.22 121 THR A O 1
ATOM 878 N N . ARG A 1 122 ? -20.083 -34.226 70.940 1.00 47.22 122 ARG A N 1
ATOM 879 C CA . ARG A 1 122 ? -21.105 -34.733 71.894 1.00 47.22 122 ARG A CA 1
ATOM 880 C C . ARG A 1 122 ? -21.819 -33.670 72.756 1.00 47.22 122 ARG A C 1
ATOM 882 O O . ARG A 1 122 ? -21.185 -33.055 73.601 1.00 47.22 122 ARG A O 1
ATOM 889 N N . ASN A 1 123 ? -23.150 -33.701 72.594 1.00 44.03 123 ASN A N 1
ATOM 890 C CA . ASN A 1 123 ? -24.269 -33.247 73.439 1.00 44.03 123 ASN A CA 1
ATOM 891 C C . ASN A 1 123 ? -24.433 -31.752 73.725 1.00 44.03 123 ASN A C 1
ATOM 893 O O . ASN A 1 123 ? -23.739 -31.231 74.619 1.00 44.03 123 ASN A O 1
#